Protein AF-A0A2P5AK04-F1 (afdb_monomer_lite)

Organism: Parasponia andersonii (NCBI:txid3476)

Secondary structure (DSSP, 8-state):
--SBP--TTS-TTS----BHHHIIIIIIIIHHHHHHHHHHHHHT-HHHHHHHHHHGGG--HHHHTT--HHHHHHHHHT-TTT--HHHHHHHHHHHHHHHHHHHHHHTT-

pLDDT: mean 84.9, std 13.57, range [50.59, 97.69]

Sequence (109 aa):
MNDTFLVRGRSRRKTHEFTNLHHFRVEVFYSIIDMQFLELNDRFNKVNTDLLLCMICLCLRDIFSAFDKKKLIHFAEYYPKDFSTIELIELDVQLETCIIDMYSIEKFN

Structure (mmCIF, N/CA/C/O backbone):
data_AF-A0A2P5AK04-F1
#
_entry.id   AF-A0A2P5AK04-F1
#
loop_
_atom_site.group_PDB
_atom_site.id
_atom_site.type_symbol
_atom_site.label_atom_id
_atom_site.label_alt_id
_atom_site.label_comp_id
_atom_site.label_asym_id
_atom_site.label_entity_id
_atom_site.label_seq_id
_atom_site.pdbx_PDB_ins_code
_atom_site.Cartn_x
_atom_site.Cartn_y
_atom_site.Cartn_z
_atom_site.occupancy
_atom_site.B_iso_or_equiv
_atom_site.auth_seq_id
_atom_site.auth_comp_id
_atom_site.auth_asym_id
_atom_site.auth_atom_id
_atom_site.pdbx_PDB_model_num
ATOM 1 N N . MET A 1 1 ? 27.468 5.430 -32.124 1.00 58.12 1 MET A N 1
ATOM 2 C CA . MET A 1 1 ? 26.051 5.573 -31.682 1.00 58.12 1 MET A CA 1
ATOM 3 C C . MET A 1 1 ? 25.118 6.015 -32.808 1.00 58.12 1 MET A C 1
ATOM 5 O O . MET A 1 1 ? 23.997 5.521 -32.852 1.00 58.12 1 MET A O 1
ATOM 9 N N . ASN A 1 2 ? 25.567 6.878 -33.728 1.00 63.88 2 ASN A N 1
ATOM 10 C CA . ASN A 1 2 ? 24.819 7.235 -34.946 1.00 63.88 2 ASN A CA 1
ATOM 11 C C . ASN A 1 2 ? 25.002 6.224 -36.091 1.00 63.88 2 ASN A C 1
ATOM 13 O O . ASN A 1 2 ? 24.514 6.454 -37.190 1.00 63.88 2 ASN A O 1
ATOM 17 N N . ASP A 1 3 ? 25.717 5.127 -35.844 1.00 68.75 3 ASP A N 1
ATOM 18 C CA . ASP A 1 3 ? 25.969 4.088 -36.837 1.00 68.75 3 ASP A CA 1
ATOM 19 C C . ASP A 1 3 ? 24.647 3.452 -37.263 1.00 68.75 3 ASP A C 1
ATOM 21 O O . ASP A 1 3 ? 23.749 3.250 -36.439 1.00 68.75 3 ASP A O 1
ATOM 25 N N . THR A 1 4 ? 24.524 3.150 -38.548 1.00 68.38 4 THR A N 1
ATOM 26 C CA . THR A 1 4 ? 23.314 2.576 -39.128 1.00 68.38 4 THR A CA 1
ATOM 27 C C . THR A 1 4 ? 23.032 1.203 -38.521 1.00 68.38 4 THR A C 1
ATOM 29 O O . THR A 1 4 ? 23.904 0.330 -38.496 1.00 68.38 4 THR A O 1
ATOM 32 N N . PHE A 1 5 ? 21.804 0.998 -38.047 1.00 66.19 5 PHE A N 1
ATOM 33 C CA . PHE A 1 5 ? 21.351 -0.279 -37.515 1.00 66.19 5 PHE A CA 1
ATOM 34 C C . PHE A 1 5 ? 21.181 -1.287 -38.648 1.00 66.19 5 PHE A C 1
ATOM 36 O O . PHE A 1 5 ? 20.385 -1.106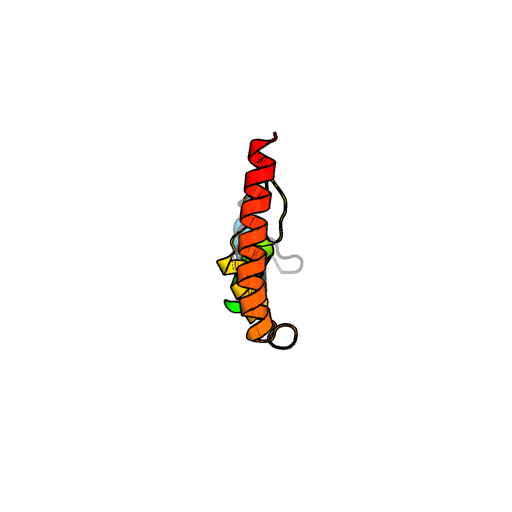 -39.572 1.00 66.19 5 PHE A O 1
ATOM 43 N N . LEU A 1 6 ? 21.952 -2.372 -38.581 1.00 66.19 6 LEU A N 1
ATOM 44 C CA . LEU A 1 6 ? 21.905 -3.453 -39.556 1.00 66.19 6 LEU A CA 1
ATOM 45 C C . LEU A 1 6 ? 21.113 -4.626 -38.983 1.00 66.19 6 LEU A C 1
ATOM 47 O O . LEU A 1 6 ? 21.620 -5.407 -38.179 1.00 66.19 6 LEU A O 1
ATOM 51 N N . VAL A 1 7 ? 19.880 -4.791 -39.458 1.00 64.56 7 VAL A N 1
ATOM 52 C CA . VAL A 1 7 ? 19.082 -5.991 -39.184 1.00 64.56 7 VAL A CA 1
ATOM 53 C C . VAL A 1 7 ? 19.785 -7.204 -39.806 1.00 64.56 7 VAL A C 1
ATOM 55 O O . VAL A 1 7 ? 19.939 -7.291 -41.030 1.00 64.56 7 VAL A O 1
ATOM 58 N N . ARG A 1 8 ? 20.214 -8.158 -38.972 1.00 65.00 8 ARG A N 1
ATOM 59 C CA . ARG A 1 8 ? 20.895 -9.387 -39.408 1.00 65.00 8 ARG A CA 1
ATOM 60 C C . ARG A 1 8 ? 19.962 -10.187 -40.336 1.00 65.00 8 ARG A C 1
ATOM 62 O O . ARG A 1 8 ? 18.919 -10.654 -39.897 1.00 65.00 8 ARG A O 1
ATOM 69 N N . GLY A 1 9 ? 20.324 -10.322 -41.618 1.00 62.50 9 GLY A N 1
ATOM 70 C CA . GLY A 1 9 ? 19.576 -11.114 -42.612 1.00 62.50 9 GLY A CA 1
ATOM 71 C C . GLY A 1 9 ? 18.796 -10.337 -43.689 1.00 62.50 9 GLY A C 1
ATOM 72 O O . GLY A 1 9 ? 18.195 -10.974 -44.551 1.00 62.50 9 GLY A O 1
ATOM 73 N N . ARG A 1 10 ? 18.810 -8.991 -43.711 1.00 57.31 10 ARG A N 1
ATOM 74 C CA . ARG A 1 10 ? 18.198 -8.192 -44.801 1.00 57.31 10 ARG A CA 1
ATOM 75 C C . ARG A 1 10 ? 19.226 -7.675 -45.818 1.00 57.31 10 ARG A C 1
ATOM 77 O O . ARG A 1 10 ? 20.336 -7.283 -45.468 1.00 57.31 10 ARG A O 1
ATOM 84 N N . SER A 1 11 ? 18.832 -7.651 -47.096 1.00 57.84 11 SER A N 1
ATOM 85 C CA . SER A 1 11 ? 19.623 -7.082 -48.200 1.00 57.84 11 SER A CA 1
ATOM 86 C C . SER A 1 11 ? 19.819 -5.572 -48.022 1.00 57.84 11 SER A C 1
ATOM 88 O O . SER A 1 11 ? 18.853 -4.835 -47.828 1.00 57.84 11 SER A O 1
ATOM 90 N N . ARG A 1 12 ? 21.070 -5.108 -48.161 1.00 57.62 12 ARG A N 1
ATOM 91 C CA . ARG A 1 12 ? 21.531 -3.716 -47.961 1.00 57.62 12 ARG A CA 1
ATOM 92 C C . ARG A 1 12 ? 20.885 -2.661 -48.874 1.00 57.62 12 ARG A C 1
ATOM 94 O O . ARG A 1 12 ? 21.196 -1.486 -48.753 1.00 57.62 12 ARG A O 1
ATOM 101 N N . ARG A 1 13 ? 20.041 -3.051 -49.833 1.00 55.59 13 ARG A N 1
ATOM 102 C CA . ARG A 1 13 ? 19.625 -2.161 -50.930 1.00 55.59 13 ARG A CA 1
ATOM 103 C C . ARG A 1 13 ? 18.407 -1.274 -50.638 1.00 55.59 13 ARG A C 1
ATOM 105 O O . ARG A 1 13 ? 18.120 -0.426 -51.474 1.00 55.59 13 ARG A O 1
ATOM 112 N N . LYS A 1 14 ? 17.690 -1.441 -49.515 1.00 53.88 14 LYS A N 1
ATOM 113 C CA . LYS A 1 14 ? 16.480 -0.644 -49.185 1.00 53.88 14 LYS A CA 1
ATOM 114 C C . LYS A 1 14 ? 16.191 -0.507 -47.679 1.00 53.88 14 LYS A C 1
ATOM 116 O O . LYS A 1 14 ? 15.041 -0.604 -47.257 1.00 53.88 14 LYS A O 1
ATOM 121 N N . THR A 1 15 ? 17.200 -0.328 -46.839 1.00 53.75 15 THR A N 1
ATOM 122 C CA . THR A 1 15 ? 16.966 -0.049 -45.414 1.00 53.75 15 THR A CA 1
ATOM 123 C C . THR A 1 15 ? 16.905 1.457 -45.206 1.00 53.75 15 THR A C 1
ATOM 125 O O . THR A 1 15 ? 17.902 2.134 -45.424 1.00 53.75 15 THR A O 1
ATOM 128 N N . HIS A 1 16 ? 15.738 1.976 -44.807 1.00 57.38 16 HIS A N 1
ATOM 129 C CA . HIS A 1 16 ? 15.652 3.274 -44.131 1.00 57.38 16 HIS A CA 1
ATOM 130 C C . HIS A 1 16 ? 16.739 3.267 -43.045 1.00 57.38 16 HIS A C 1
ATOM 132 O O . HIS A 1 16 ? 16.763 2.339 -42.234 1.00 57.38 16 HIS A O 1
ATOM 138 N N . GLU A 1 17 ? 17.695 4.192 -43.108 1.00 60.75 17 GLU A N 1
ATOM 139 C CA . GLU A 1 17 ? 18.870 4.201 -42.233 1.00 60.75 17 GLU A CA 1
ATOM 140 C C . GLU A 1 17 ? 18.462 4.612 -40.813 1.00 60.75 17 GLU A C 1
ATOM 142 O O . GLU A 1 17 ? 18.690 5.733 -40.367 1.00 60.75 17 GLU A O 1
ATOM 147 N N . PHE A 1 18 ? 17.809 3.707 -40.088 1.00 67.56 18 PHE A N 1
ATOM 148 C CA . PHE A 1 18 ? 17.585 3.871 -38.662 1.00 67.56 18 PHE A CA 1
ATOM 149 C C . PHE A 1 18 ? 18.923 3.701 -37.952 1.00 67.56 18 PHE A C 1
ATOM 151 O O . PHE A 1 18 ? 19.651 2.742 -38.197 1.00 67.56 18 PHE A O 1
ATOM 158 N N . THR A 1 19 ? 19.284 4.652 -37.098 1.00 84.12 19 THR A N 1
ATOM 159 C CA . THR A 1 19 ? 20.519 4.566 -36.316 1.00 84.12 19 THR A CA 1
ATOM 160 C C . THR A 1 19 ? 20.382 3.497 -35.233 1.00 84.12 19 THR A C 1
ATOM 162 O O . THR A 1 19 ? 19.283 3.229 -34.745 1.00 84.12 19 THR A O 1
ATOM 165 N N . ASN A 1 20 ? 21.504 2.919 -34.799 1.00 81.56 20 ASN A N 1
ATOM 166 C CA . ASN A 1 20 ? 21.560 2.045 -33.623 1.00 81.56 20 ASN A CA 1
ATOM 167 C C . ASN A 1 20 ? 20.875 2.701 -32.418 1.00 81.56 20 ASN A C 1
ATOM 169 O O . ASN A 1 20 ? 20.131 2.049 -31.689 1.00 81.56 20 ASN A O 1
ATOM 173 N N . LEU A 1 21 ? 21.083 4.010 -32.245 1.00 85.62 21 LEU A N 1
ATOM 174 C CA . LEU A 1 21 ? 20.414 4.791 -31.212 1.00 85.62 21 LEU A CA 1
ATOM 175 C C . LEU A 1 21 ? 18.884 4.720 -31.325 1.00 85.62 21 LEU A C 1
ATOM 177 O O . LEU A 1 21 ? 18.225 4.525 -30.308 1.00 85.62 21 LEU A O 1
ATOM 181 N N . HIS A 1 22 ? 18.318 4.861 -32.527 1.00 86.06 22 HIS A N 1
ATOM 182 C CA . HIS A 1 22 ? 16.871 4.777 -32.727 1.00 86.06 22 HIS A CA 1
ATOM 183 C C . HIS A 1 22 ? 16.333 3.377 -32.422 1.00 86.06 22 HIS A C 1
ATOM 185 O O . HIS A 1 22 ? 15.370 3.267 -31.670 1.00 86.06 22 HIS A O 1
ATOM 191 N N . HIS A 1 23 ? 16.977 2.325 -32.936 1.00 85.38 23 HIS A N 1
ATOM 192 C CA . HIS A 1 23 ? 16.555 0.944 -32.686 1.00 85.38 23 HIS A CA 1
ATOM 193 C C . HIS A 1 23 ? 16.505 0.636 -31.185 1.00 85.38 23 HIS A C 1
ATOM 195 O O . HIS A 1 23 ? 15.461 0.264 -30.653 1.00 85.38 23 HIS A O 1
ATOM 201 N N . PHE A 1 24 ? 17.612 0.860 -30.471 1.00 88.88 24 PHE A N 1
ATOM 202 C CA . PHE A 1 24 ? 17.645 0.555 -29.044 1.00 88.88 24 PHE A CA 1
ATOM 203 C C . PHE A 1 24 ? 16.693 1.442 -28.248 1.00 88.88 24 PHE A C 1
ATOM 205 O O . PHE A 1 24 ? 15.991 0.943 -27.380 1.00 88.88 24 PHE A O 1
ATOM 212 N N . ARG A 1 25 ? 16.627 2.746 -28.531 1.00 90.94 25 ARG A N 1
ATOM 213 C CA . ARG A 1 25 ? 15.770 3.661 -27.767 1.00 90.94 25 ARG A CA 1
ATOM 214 C C . ARG A 1 25 ? 14.281 3.428 -28.019 1.00 90.94 25 ARG A C 1
ATOM 216 O O . ARG A 1 25 ? 13.522 3.344 -27.061 1.00 90.94 25 ARG A O 1
ATOM 223 N N . VAL A 1 26 ? 13.870 3.376 -29.282 1.00 88.12 26 VAL A N 1
ATOM 224 C CA . VAL A 1 26 ? 12.455 3.393 -29.671 1.00 88.12 26 VAL A CA 1
ATOM 225 C C . VAL A 1 26 ? 11.894 1.985 -29.793 1.00 88.12 26 VAL A C 1
ATOM 227 O O . VAL A 1 26 ? 10.847 1.706 -29.225 1.00 88.12 26 VAL A O 1
ATOM 230 N N . GLU A 1 27 ? 12.581 1.088 -30.496 1.00 87.44 27 GLU A N 1
ATOM 231 C CA . GLU A 1 27 ? 12.039 -0.252 -30.745 1.00 87.44 27 GLU A CA 1
ATOM 232 C C . GLU A 1 27 ? 12.231 -1.178 -29.541 1.00 87.44 27 GLU A C 1
ATOM 234 O O . GLU A 1 27 ? 11.353 -1.982 -29.245 1.00 87.44 27 GLU A O 1
ATOM 239 N N . VAL A 1 28 ? 13.356 -1.057 -28.825 1.00 92.25 28 VAL A N 1
ATOM 240 C CA . VAL A 1 28 ? 13.670 -1.941 -27.691 1.00 92.25 28 VAL A CA 1
ATOM 241 C C . VAL A 1 28 ? 13.262 -1.320 -26.355 1.00 92.25 28 VAL A C 1
ATOM 243 O O . VAL A 1 28 ? 12.387 -1.850 -25.676 1.00 92.25 28 VAL A O 1
ATOM 246 N N . PHE A 1 29 ? 13.867 -0.199 -25.951 1.00 95.69 29 PHE A N 1
ATOM 247 C CA . PHE A 1 29 ? 13.675 0.345 -24.605 1.00 95.69 29 PHE A CA 1
ATOM 248 C C . PHE A 1 29 ? 12.254 0.847 -24.360 1.00 95.69 29 PHE A C 1
ATOM 250 O O . PHE A 1 29 ? 11.693 0.506 -23.323 1.00 95.69 29 PHE A O 1
ATOM 257 N N . TYR A 1 30 ? 11.646 1.602 -25.282 1.00 96.31 30 TYR A N 1
ATOM 258 C CA . TYR A 1 30 ? 10.249 2.017 -25.103 1.00 96.31 30 TYR A CA 1
ATOM 259 C C . TYR A 1 30 ? 9.293 0.827 -25.081 1.00 96.31 30 TYR A C 1
ATOM 261 O O . TYR A 1 30 ? 8.456 0.770 -24.191 1.00 96.31 30 TYR A O 1
ATOM 269 N N . SER A 1 31 ? 9.489 -0.182 -25.937 1.00 95.75 31 SER A N 1
ATOM 270 C CA . SER A 1 31 ? 8.680 -1.406 -25.872 1.00 95.75 31 SER A CA 1
ATOM 271 C C . SER A 1 31 ? 8.796 -2.109 -24.514 1.00 95.75 31 SER A C 1
ATOM 273 O O . SER A 1 31 ? 7.786 -2.522 -23.949 1.00 95.75 31 SER A O 1
ATOM 275 N N . ILE A 1 32 ? 10.005 -2.209 -23.953 1.00 97.19 32 ILE A N 1
ATOM 276 C CA . ILE A 1 32 ? 10.212 -2.783 -22.616 1.00 97.19 32 ILE A CA 1
ATOM 277 C C . ILE A 1 32 ? 9.527 -1.937 -21.540 1.00 97.19 32 ILE A C 1
ATOM 279 O O . ILE A 1 32 ? 8.872 -2.499 -20.666 1.00 97.19 32 ILE A O 1
ATOM 283 N N . ILE A 1 33 ? 9.653 -0.610 -21.597 1.00 97.38 33 ILE A N 1
ATOM 284 C CA . ILE A 1 33 ? 9.015 0.301 -20.637 1.00 97.38 33 ILE A CA 1
ATOM 285 C C . ILE A 1 33 ? 7.492 0.170 -20.700 1.00 97.38 33 ILE A C 1
ATOM 287 O O . ILE A 1 33 ? 6.863 0.045 -19.655 1.00 97.38 33 ILE A O 1
ATOM 291 N N . ASP A 1 34 ? 6.909 0.135 -21.897 1.00 97.25 34 ASP A N 1
ATOM 292 C CA . ASP A 1 34 ? 5.466 -0.019 -22.083 1.00 97.25 34 ASP A CA 1
ATOM 293 C C . ASP A 1 34 ? 4.977 -1.368 -21.540 1.00 97.25 34 ASP A C 1
ATOM 295 O O . ASP A 1 34 ? 3.961 -1.420 -20.846 1.00 97.25 34 ASP A O 1
ATOM 299 N N . MET A 1 35 ? 5.726 -2.454 -21.781 1.00 97.00 35 MET A N 1
ATOM 300 C CA . MET A 1 35 ? 5.427 -3.770 -21.204 1.00 97.00 35 MET A CA 1
ATOM 301 C C . MET A 1 35 ? 5.478 -3.744 -19.673 1.00 97.00 35 MET A C 1
ATOM 303 O O . MET A 1 35 ?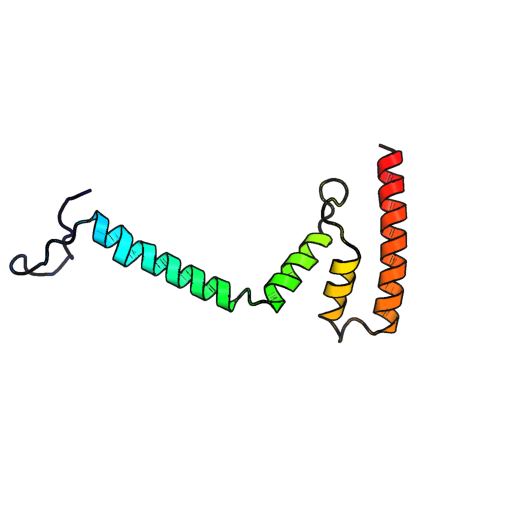 4.557 -4.237 -19.028 1.00 97.00 35 MET A O 1
ATOM 307 N N . GLN A 1 36 ? 6.516 -3.141 -19.086 1.00 97.19 36 GLN A N 1
ATOM 308 C CA . GLN A 1 36 ? 6.633 -3.003 -17.632 1.00 97.19 36 GLN A CA 1
ATOM 309 C C . GLN A 1 36 ? 5.499 -2.154 -17.053 1.00 97.19 36 GLN A C 1
ATOM 311 O O . GLN A 1 36 ? 4.923 -2.504 -16.027 1.00 97.19 36 GLN A O 1
ATOM 316 N N . PHE A 1 37 ? 5.140 -1.057 -17.719 1.00 95.12 37 PHE A N 1
ATOM 317 C CA . PHE A 1 37 ? 4.053 -0.186 -17.291 1.00 95.12 37 PHE A CA 1
ATOM 318 C C . PHE A 1 37 ? 2.704 -0.907 -17.331 1.00 95.12 37 PHE A C 1
ATOM 320 O O . PHE A 1 37 ? 1.932 -0.816 -16.379 1.00 95.12 37 PHE A O 1
ATOM 327 N N . LEU A 1 38 ? 2.436 -1.668 -18.395 1.00 96.31 38 LEU A N 1
ATOM 328 C CA . LEU A 1 38 ? 1.229 -2.482 -18.505 1.00 96.31 38 LEU A CA 1
ATOM 329 C C . LEU A 1 38 ? 1.141 -3.505 -17.367 1.00 96.31 38 LEU A C 1
ATOM 331 O O . LEU A 1 38 ? 0.113 -3.604 -16.704 1.00 96.31 38 LEU A O 1
ATOM 335 N N . GLU A 1 39 ? 2.230 -4.225 -17.111 1.00 95.75 39 GLU A N 1
ATOM 336 C CA . GLU A 1 39 ? 2.293 -5.259 -16.078 1.00 95.75 39 GLU A CA 1
ATOM 337 C C . GLU A 1 39 ? 2.152 -4.677 -14.660 1.00 95.75 39 GLU A C 1
ATOM 339 O O . GLU A 1 39 ? 1.503 -5.262 -13.791 1.00 95.75 39 GLU A O 1
ATOM 344 N N . LEU A 1 40 ? 2.744 -3.503 -14.414 1.00 94.00 40 LEU A N 1
ATOM 345 C CA . LEU A 1 40 ? 2.579 -2.774 -13.158 1.00 94.00 40 LEU A CA 1
ATOM 346 C C . LEU A 1 40 ? 1.138 -2.309 -12.968 1.00 94.00 40 LEU A C 1
ATOM 348 O O . LEU A 1 40 ? 0.600 -2.496 -11.883 1.00 94.00 40 LEU A O 1
ATOM 352 N N 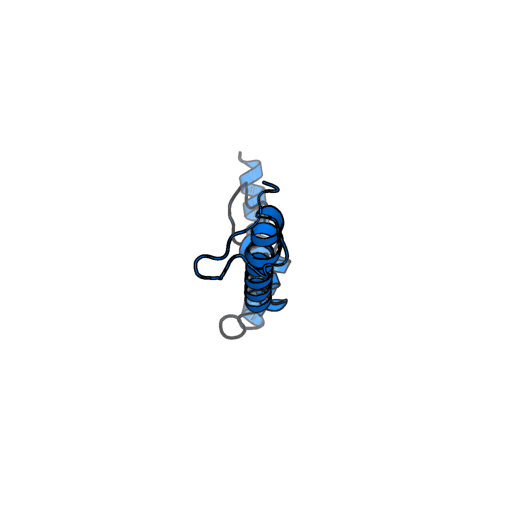. ASN A 1 41 ? 0.502 -1.752 -13.997 1.00 92.44 41 ASN A N 1
ATOM 353 C CA . ASN A 1 41 ? -0.882 -1.288 -13.898 1.00 92.44 41 ASN A CA 1
ATOM 354 C C . ASN A 1 41 ? -1.881 -2.436 -13.712 1.00 92.44 41 ASN A C 1
ATOM 356 O O . ASN A 1 41 ? -2.889 -2.254 -13.033 1.00 92.44 41 ASN A O 1
ATOM 360 N N . ASP A 1 42 ? -1.602 -3.606 -14.289 1.00 93.50 42 ASP A N 1
ATOM 361 C CA . ASP A 1 42 ? -2.416 -4.809 -14.098 1.00 93.50 42 ASP A CA 1
ATOM 362 C C . ASP A 1 42 ? -2.314 -5.332 -12.654 1.00 93.50 42 ASP A C 1
ATOM 364 O O . ASP A 1 42 ? -3.324 -5.561 -11.985 1.00 93.50 42 ASP A O 1
ATOM 368 N N . ARG A 1 43 ? -1.088 -5.429 -12.119 1.00 92.38 43 ARG A N 1
ATOM 369 C CA . ARG A 1 43 ? -0.847 -5.911 -10.749 1.00 92.38 43 ARG A CA 1
ATOM 370 C C . ARG A 1 43 ? -1.230 -4.916 -9.660 1.00 92.38 43 ARG A C 1
ATOM 372 O O . ARG A 1 43 ? -1.773 -5.319 -8.633 1.00 92.38 43 ARG A O 1
ATOM 379 N N . PHE A 1 44 ? -0.929 -3.636 -9.852 1.00 92.38 44 PHE A N 1
ATOM 380 C CA . PHE A 1 44 ? -1.112 -2.563 -8.873 1.00 92.38 44 PHE A CA 1
ATOM 381 C C . PHE A 1 44 ? -2.264 -1.656 -9.286 1.00 92.38 44 PHE A C 1
ATOM 383 O O . PHE A 1 44 ? -2.128 -0.442 -9.432 1.00 92.38 44 PHE A O 1
ATOM 390 N N . ASN A 1 45 ? -3.447 -2.248 -9.434 1.00 91.75 45 ASN A N 1
ATOM 391 C CA . ASN A 1 45 ? -4.667 -1.459 -9.512 1.00 91.75 45 ASN A CA 1
ATOM 392 C C . ASN A 1 45 ? -4.869 -0.641 -8.215 1.00 91.75 45 ASN A C 1
ATOM 394 O O . ASN A 1 45 ? -4.132 -0.782 -7.233 1.00 91.75 45 ASN A O 1
ATOM 398 N N . LYS A 1 46 ? -5.888 0.224 -8.195 1.00 91.19 46 LYS A N 1
ATOM 399 C CA . LYS A 1 46 ? -6.151 1.117 -7.056 1.00 91.19 46 LYS A CA 1
ATOM 400 C C . LYS A 1 46 ? -6.239 0.373 -5.716 1.00 91.19 46 LYS A C 1
ATOM 402 O O . LYS A 1 46 ? -5.662 0.840 -4.744 1.00 91.19 46 LYS A O 1
ATOM 407 N N . VAL A 1 47 ? -6.921 -0.773 -5.686 1.00 91.81 47 VAL A N 1
ATOM 408 C CA . VAL A 1 47 ? -7.115 -1.576 -4.470 1.00 91.81 47 VAL A CA 1
ATOM 409 C C . VAL A 1 47 ? -5.807 -2.224 -4.029 1.00 91.81 47 VAL A C 1
ATOM 411 O O . VAL A 1 47 ? -5.412 -2.087 -2.880 1.00 91.81 47 VAL A O 1
ATOM 414 N N . ASN A 1 48 ? -5.090 -2.875 -4.943 1.00 91.44 48 ASN A N 1
ATOM 415 C CA . ASN A 1 48 ? -3.838 -3.559 -4.614 1.00 91.44 48 ASN A CA 1
ATOM 416 C C . ASN A 1 48 ? -2.741 -2.576 -4.183 1.00 91.44 48 ASN A C 1
ATOM 418 O O . ASN A 1 48 ? -1.942 -2.884 -3.301 1.00 91.44 48 ASN A O 1
ATOM 422 N N . THR A 1 49 ? -2.710 -1.387 -4.791 1.00 92.38 49 THR A N 1
ATOM 423 C CA . THR A 1 49 ? -1.800 -0.306 -4.389 1.00 92.38 49 THR A CA 1
ATOM 424 C C . THR A 1 49 ? -2.121 0.178 -2.983 1.00 92.38 49 THR A C 1
ATOM 426 O O . THR A 1 49 ? -1.220 0.325 -2.164 1.00 92.38 49 THR A O 1
ATOM 429 N N . ASP A 1 50 ? -3.398 0.410 -2.694 1.00 92.25 50 ASP A N 1
ATOM 430 C CA . ASP A 1 50 ? -3.840 0.871 -1.384 1.00 92.25 50 ASP A CA 1
ATOM 431 C C . ASP A 1 50 ? -3.585 -0.178 -0.287 1.00 92.25 50 ASP A C 1
ATOM 433 O O . ASP A 1 50 ? -3.010 0.140 0.755 1.00 92.25 50 ASP A O 1
ATOM 437 N N . LEU A 1 51 ? -3.858 -1.455 -0.573 1.00 92.94 51 LEU A N 1
ATOM 438 C CA . LEU A 1 51 ? -3.512 -2.579 0.296 1.00 92.94 51 LEU A CA 1
ATOM 439 C C . LEU A 1 51 ? -2.001 -2.634 0.578 1.00 92.94 51 LEU A C 1
ATOM 441 O O . LEU A 1 51 ? -1.596 -2.766 1.733 1.00 92.94 51 LEU A O 1
ATOM 445 N N . LEU A 1 52 ? -1.159 -2.492 -0.455 1.00 90.38 52 LEU A N 1
ATOM 446 C CA . LEU A 1 52 ? 0.298 -2.466 -0.299 1.00 90.38 52 LEU A CA 1
ATOM 447 C C . LEU A 1 52 ? 0.743 -1.292 0.581 1.00 90.38 52 LEU A C 1
ATOM 449 O O . LEU A 1 52 ? 1.584 -1.474 1.457 1.00 90.38 52 LEU A O 1
ATOM 453 N N . LEU A 1 53 ? 0.180 -0.100 0.370 1.00 89.88 53 LEU A N 1
ATOM 454 C CA . LEU A 1 53 ? 0.483 1.076 1.186 1.00 89.88 53 LEU A CA 1
ATOM 455 C C . LEU A 1 53 ? 0.087 0.870 2.651 1.00 89.88 53 LEU A C 1
ATOM 457 O O . LEU A 1 53 ? 0.813 1.325 3.534 1.00 89.88 53 LEU A O 1
ATOM 461 N N . CYS A 1 54 ? -1.008 0.159 2.918 1.00 92.44 54 CYS A N 1
ATOM 462 C CA . CYS A 1 54 ? -1.383 -0.197 4.280 1.00 92.44 54 CYS A CA 1
ATOM 463 C C . CYS A 1 54 ? -0.440 -1.246 4.896 1.00 92.44 54 CYS A C 1
ATOM 465 O O . CYS A 1 54 ? -0.098 -1.133 6.071 1.00 92.44 54 CYS A O 1
ATOM 467 N N . MET A 1 55 ? 0.066 -2.216 4.120 1.00 88.81 55 MET A N 1
ATOM 468 C CA . MET A 1 55 ? 1.043 -3.205 4.614 1.00 88.81 55 MET A CA 1
ATOM 469 C C . MET A 1 55 ? 2.348 -2.569 5.105 1.00 88.81 55 MET A C 1
ATOM 471 O O . MET A 1 55 ? 2.998 -3.120 5.993 1.00 88.81 55 MET A O 1
ATOM 475 N N . ILE A 1 56 ? 2.740 -1.407 4.569 1.00 89.12 56 ILE A N 1
ATOM 476 C CA . ILE A 1 56 ? 3.945 -0.691 5.023 1.00 89.12 56 ILE A CA 1
ATOM 477 C C . ILE A 1 56 ? 3.848 -0.356 6.523 1.00 89.12 56 ILE A C 1
ATOM 479 O O . ILE A 1 56 ? 4.867 -0.370 7.214 1.00 89.12 56 ILE A O 1
ATOM 483 N N . CYS A 1 57 ? 2.638 -0.157 7.056 1.00 89.44 57 CYS A N 1
ATOM 484 C CA . CYS A 1 57 ? 2.400 0.120 8.474 1.00 89.44 57 CYS A CA 1
ATOM 485 C C . CYS A 1 57 ? 2.746 -1.049 9.408 1.00 89.44 57 CYS A C 1
ATOM 487 O O . CYS A 1 57 ? 2.907 -0.835 10.605 1.00 89.44 57 CYS A O 1
ATOM 489 N N . LEU A 1 58 ? 2.909 -2.265 8.877 1.00 86.25 58 LEU A N 1
ATOM 490 C CA . LEU A 1 58 ? 3.369 -3.435 9.635 1.00 86.25 58 LEU A CA 1
ATOM 491 C C . LEU A 1 58 ? 4.896 -3.443 9.835 1.00 86.25 58 LEU A C 1
ATOM 493 O O . LEU A 1 58 ? 5.443 -4.334 10.486 1.00 86.25 58 LEU A O 1
ATOM 497 N N . CYS A 1 59 ? 5.618 -2.479 9.257 1.00 85.56 59 CYS A N 1
ATOM 498 C CA . CYS A 1 59 ? 7.065 -2.395 9.378 1.00 85.56 59 CYS A CA 1
ATOM 499 C C . CYS A 1 59 ? 7.483 -1.772 10.719 1.00 85.56 59 CYS A C 1
ATOM 501 O O . CYS A 1 59 ? 7.247 -0.595 10.971 1.00 85.56 59 CYS A O 1
ATOM 503 N N . LEU A 1 60 ? 8.203 -2.544 11.538 1.00 77.25 60 LEU A N 1
ATOM 504 C CA . LEU A 1 60 ? 8.679 -2.128 12.868 1.00 77.25 60 LEU A CA 1
ATOM 505 C C . LEU A 1 60 ? 10.000 -1.327 12.836 1.00 77.25 60 LEU A C 1
ATOM 507 O O . LEU A 1 60 ? 10.638 -1.134 13.869 1.00 77.25 60 LEU A O 1
ATOM 511 N N . ARG A 1 61 ? 10.471 -0.911 11.652 1.00 82.94 61 ARG A N 1
ATOM 512 C CA . ARG A 1 61 ? 11.744 -0.180 11.510 1.00 82.94 61 ARG A CA 1
ATOM 513 C C . ARG A 1 61 ? 11.631 1.248 12.037 1.00 82.94 61 ARG A C 1
ATOM 515 O O . ARG A 1 61 ? 10.561 1.846 11.980 1.00 82.94 61 ARG A O 1
ATOM 522 N N . ASP A 1 62 ? 12.759 1.776 12.510 1.00 78.12 62 ASP A N 1
ATOM 523 C CA . ASP A 1 62 ? 12.914 3.162 12.969 1.00 78.12 62 ASP A CA 1
ATOM 524 C C . ASP A 1 62 ? 11.819 3.589 13.953 1.00 78.12 62 ASP A C 1
ATOM 526 O O . ASP A 1 62 ? 11.127 4.577 13.728 1.00 78.12 62 ASP A O 1
ATOM 530 N N . ILE A 1 63 ? 11.630 2.795 15.016 1.00 73.69 63 ILE A N 1
ATOM 531 C CA . ILE A 1 63 ? 10.597 3.031 16.040 1.00 73.69 63 ILE A CA 1
ATOM 532 C C . ILE A 1 63 ? 9.219 3.134 15.371 1.00 73.69 63 ILE A C 1
ATOM 534 O O . ILE A 1 63 ? 8.437 4.043 15.628 1.00 73.69 63 ILE A O 1
ATOM 538 N N . PHE A 1 64 ? 8.925 2.178 14.484 1.00 77.38 64 PHE A N 1
ATOM 539 C CA . PHE A 1 64 ? 7.636 2.089 13.804 1.00 77.38 64 PHE A CA 1
ATOM 540 C C . PHE A 1 64 ? 7.272 3.369 13.030 1.00 77.38 64 PHE A C 1
ATOM 542 O O . PHE A 1 64 ? 6.112 3.771 12.990 1.00 77.38 64 PHE A O 1
ATOM 549 N N . SER A 1 65 ? 8.248 4.019 12.391 1.00 82.69 65 SER A N 1
ATOM 550 C CA . SER A 1 65 ? 8.051 5.297 11.684 1.00 82.69 65 SER A CA 1
ATOM 551 C C . SER A 1 65 ? 6.930 5.284 10.633 1.00 82.69 65 SER A C 1
ATOM 553 O O . SER A 1 65 ? 6.373 6.328 10.297 1.00 82.69 65 SER A O 1
ATOM 555 N N . ALA A 1 66 ? 6.588 4.104 10.112 1.00 87.44 66 ALA A N 1
ATOM 556 C CA . ALA A 1 66 ? 5.519 3.907 9.141 1.00 87.44 66 ALA A CA 1
ATOM 557 C C . ALA A 1 66 ? 4.150 3.560 9.753 1.00 87.44 66 ALA A C 1
ATOM 559 O O . ALA A 1 66 ? 3.183 3.383 9.007 1.00 87.44 66 ALA A O 1
ATOM 560 N N . PHE A 1 67 ? 4.059 3.415 11.075 1.00 88.81 67 PHE A N 1
ATOM 561 C CA . PHE A 1 67 ? 2.833 3.022 11.756 1.00 88.81 67 PHE A CA 1
ATOM 562 C C . PHE A 1 67 ? 1.741 4.076 11.574 1.00 88.81 67 PHE A C 1
ATOM 564 O O . PHE A 1 67 ? 1.935 5.266 11.815 1.00 88.81 67 PHE A O 1
ATOM 571 N N . ASP A 1 68 ? 0.563 3.617 11.165 1.00 90.94 68 ASP A N 1
ATOM 572 C CA . ASP A 1 68 ? -0.620 4.447 10.990 1.00 90.94 68 ASP A CA 1
ATOM 573 C C . ASP A 1 68 ? -1.849 3.604 11.333 1.00 90.94 68 ASP A C 1
ATOM 575 O O . ASP A 1 68 ? -2.214 2.672 10.609 1.00 90.94 68 ASP A O 1
ATOM 579 N N . LYS A 1 69 ? -2.492 3.942 12.457 1.00 92.12 69 LYS A N 1
ATOM 580 C CA . LYS A 1 69 ? -3.676 3.237 12.960 1.00 92.12 69 LYS A CA 1
ATOM 581 C C . LYS A 1 69 ? -4.773 3.138 11.902 1.00 92.12 69 LYS A C 1
ATOM 583 O O . LYS A 1 69 ? -5.352 2.073 11.712 1.00 92.12 69 LYS A O 1
ATOM 588 N N . LYS A 1 70 ? -5.057 4.237 11.194 1.00 93.56 70 LYS A N 1
ATOM 589 C CA . LYS A 1 70 ? -6.173 4.286 10.239 1.00 93.56 70 LYS A CA 1
ATOM 590 C C . LYS A 1 70 ? -5.917 3.361 9.058 1.00 93.56 70 LYS A C 1
ATOM 592 O O . LYS A 1 70 ? -6.831 2.670 8.622 1.00 93.56 70 LYS A O 1
ATOM 597 N N . LYS A 1 71 ? -4.675 3.318 8.570 1.00 93.81 71 LYS A N 1
ATOM 598 C CA . LYS A 1 71 ? -4.285 2.412 7.483 1.00 93.81 71 LYS A CA 1
ATOM 599 C C . LYS A 1 71 ? -4.319 0.947 7.901 1.00 93.81 71 LYS A C 1
ATOM 601 O O . LYS A 1 71 ? -4.696 0.115 7.091 1.00 93.81 71 LYS A O 1
ATOM 606 N N . LEU A 1 72 ? -3.977 0.617 9.147 1.00 93.94 72 LEU A N 1
ATOM 607 C CA . LEU A 1 72 ? -4.066 -0.761 9.648 1.00 93.94 72 LEU A CA 1
ATOM 608 C C . LEU A 1 72 ? -5.512 -1.241 9.822 1.00 93.94 72 LEU A C 1
ATOM 610 O O . LEU A 1 72 ? -5.813 -2.390 9.514 1.00 93.94 72 LEU A O 1
ATOM 614 N N . ILE A 1 73 ? -6.422 -0.364 10.249 1.00 95.50 73 ILE A N 1
ATOM 615 C CA . ILE A 1 73 ? -7.857 -0.688 10.269 1.00 95.50 73 ILE A CA 1
ATOM 616 C C . ILE A 1 73 ? -8.364 -0.871 8.841 1.00 95.50 73 ILE A C 1
ATOM 618 O O . ILE A 1 73 ? -8.993 -1.880 8.541 1.00 95.50 73 ILE A O 1
ATOM 622 N N . HIS A 1 74 ? -8.017 0.052 7.940 1.00 95.38 74 HIS A N 1
ATOM 623 C CA . HIS A 1 74 ? -8.392 -0.060 6.534 1.00 95.38 74 HIS A CA 1
ATOM 624 C C . HIS A 1 74 ? -7.833 -1.332 5.878 1.00 95.38 74 HIS A C 1
ATOM 626 O O . HIS A 1 74 ? -8.511 -1.987 5.093 1.00 95.38 74 HIS A O 1
ATOM 632 N N . PHE A 1 75 ? -6.619 -1.743 6.254 1.00 94.94 75 PHE A N 1
ATOM 633 C CA . PHE A 1 75 ? -6.041 -3.021 5.851 1.00 94.94 75 PHE A CA 1
ATOM 634 C C . PHE A 1 75 ? -6.929 -4.198 6.257 1.00 94.94 75 PHE A C 1
ATOM 636 O O . PHE A 1 75 ? -7.215 -5.052 5.425 1.00 94.94 75 PHE A O 1
ATOM 643 N N . ALA A 1 76 ? -7.392 -4.233 7.509 1.00 95.50 76 ALA A N 1
ATOM 644 C CA . ALA A 1 76 ? -8.254 -5.298 8.013 1.00 95.50 76 ALA A CA 1
ATOM 645 C C . ALA A 1 76 ? -9.638 -5.318 7.332 1.00 95.50 76 ALA A C 1
ATOM 647 O O . ALA A 1 76 ? -10.192 -6.393 7.107 1.00 95.50 76 ALA A O 1
ATOM 648 N N . GLU A 1 77 ? -10.165 -4.162 6.911 1.00 95.44 77 GLU A N 1
ATOM 649 C CA . GLU A 1 77 ? -11.421 -4.071 6.144 1.00 95.44 77 GLU A CA 1
ATOM 650 C C . GLU A 1 77 ? -11.362 -4.814 4.795 1.00 95.44 77 GLU A C 1
ATOM 652 O O . GLU A 1 77 ? -12.391 -5.294 4.313 1.00 95.44 77 GLU A O 1
ATOM 657 N N . TYR A 1 78 ? -10.173 -4.978 4.198 1.00 94.25 78 TYR A N 1
ATOM 658 C CA . TYR A 1 78 ? -9.994 -5.791 2.987 1.00 94.25 78 TYR A CA 1
ATOM 659 C C . TYR A 1 78 ? -10.141 -7.304 3.228 1.00 94.25 78 TYR A C 1
ATOM 661 O O . TYR A 1 78 ? -10.259 -8.062 2.261 1.00 94.25 78 TYR A O 1
ATOM 669 N N . TYR A 1 79 ? -10.192 -7.750 4.488 1.00 94.69 79 TYR A N 1
ATOM 670 C CA . TYR A 1 79 ? -10.296 -9.155 4.890 1.00 94.69 79 TYR A CA 1
ATOM 671 C C . TYR A 1 79 ? -11.596 -9.442 5.665 1.00 94.69 79 TYR A C 1
ATOM 673 O O . TYR A 1 79 ? -11.563 -9.913 6.801 1.00 94.69 79 TYR A O 1
ATOM 681 N N . PRO A 1 80 ? -12.782 -9.252 5.053 1.00 94.81 80 PRO A N 1
ATOM 682 C CA . PRO A 1 80 ? -14.073 -9.395 5.738 1.00 94.81 80 PRO A CA 1
ATOM 683 C C . PRO A 1 80 ? -14.405 -10.833 6.172 1.00 94.81 80 PRO A C 1
ATOM 685 O O . PRO A 1 80 ? -15.417 -11.065 6.828 1.00 94.81 80 PRO A O 1
ATOM 688 N N . LYS A 1 81 ? -13.603 -11.821 5.753 1.00 97.12 81 LYS A N 1
ATOM 689 C CA . LYS A 1 81 ? -13.708 -13.214 6.218 1.00 97.12 81 LYS A CA 1
ATOM 690 C C . LYS A 1 81 ? -12.915 -13.468 7.496 1.00 97.12 81 LYS A C 1
ATOM 692 O O . LYS A 1 81 ? -13.254 -14.399 8.218 1.00 97.12 81 LYS A O 1
ATOM 697 N N . ASP A 1 82 ? -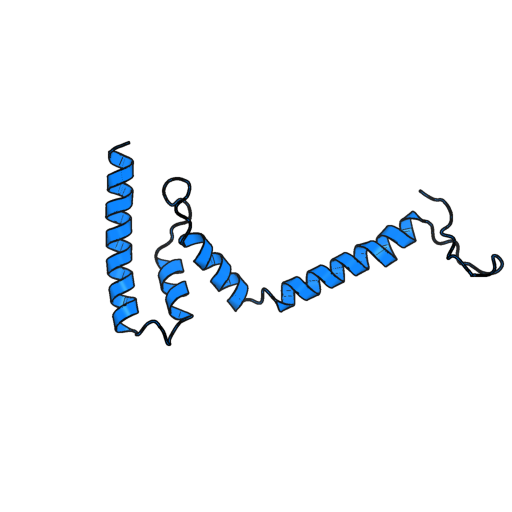11.879 -12.669 7.722 1.00 96.81 82 ASP A N 1
ATOM 698 C CA . ASP A 1 82 ? -10.948 -12.813 8.838 1.00 96.81 82 ASP A CA 1
ATOM 699 C C . ASP A 1 82 ? -11.269 -11.816 9.960 1.00 96.81 82 ASP A C 1
ATOM 701 O O . ASP A 1 82 ? -10.936 -12.078 11.109 1.00 96.81 82 ASP A O 1
ATOM 705 N N . PHE A 1 83 ? -11.948 -10.706 9.637 1.00 96.62 83 PHE A N 1
ATOM 706 C CA . PHE A 1 83 ? -12.385 -9.699 10.600 1.00 96.62 83 PHE A CA 1
ATOM 707 C C . PHE A 1 83 ? -13.886 -9.426 10.494 1.00 96.62 83 PHE A C 1
ATOM 709 O O . PHE A 1 83 ? -14.397 -8.954 9.475 1.00 96.62 83 PHE A O 1
ATOM 716 N N . SER A 1 84 ? -14.594 -9.666 11.591 1.00 96.94 84 SER A N 1
ATOM 717 C CA . SER A 1 84 ? -15.943 -9.159 11.821 1.00 96.94 84 SER A CA 1
ATOM 718 C C . SER A 1 84 ? -15.928 -7.674 12.201 1.00 96.94 84 SER A C 1
ATOM 720 O O . SER A 1 84 ? -14.917 -7.118 12.626 1.00 96.94 84 SER A O 1
ATOM 722 N N . THR A 1 85 ? -17.084 -7.010 12.124 1.00 96.25 85 THR A N 1
ATOM 723 C CA . THR A 1 85 ? -17.219 -5.607 12.556 1.00 96.25 85 THR A CA 1
ATOM 724 C C . THR A 1 85 ? -16.851 -5.405 14.029 1.00 96.25 85 THR A C 1
ATOM 726 O O . THR A 1 85 ? -16.323 -4.357 14.384 1.00 96.25 85 THR A O 1
ATOM 729 N N . ILE A 1 86 ? -17.112 -6.399 14.884 1.00 96.94 86 ILE A N 1
ATOM 730 C CA . ILE A 1 86 ? -16.754 -6.341 16.308 1.00 96.94 86 ILE A CA 1
ATOM 731 C C . ILE A 1 86 ? -15.232 -6.417 16.465 1.00 96.94 86 ILE A C 1
ATOM 733 O O . ILE A 1 86 ? -14.662 -5.602 17.182 1.00 96.94 86 ILE A O 1
ATOM 737 N N . GLU A 1 87 ? -14.574 -7.326 15.743 1.00 97.69 87 GLU A N 1
ATOM 738 C CA . GLU A 1 87 ? -13.111 -7.457 15.761 1.00 97.69 87 GLU A CA 1
ATOM 739 C C . GLU A 1 87 ? -12.410 -6.222 15.184 1.00 97.69 87 GLU A C 1
ATOM 741 O O . GLU A 1 87 ? -11.349 -5.854 15.672 1.00 97.69 87 GLU A O 1
ATOM 746 N N . LEU A 1 88 ? -13.002 -5.522 14.207 1.00 97.31 88 LEU A N 1
ATOM 747 C CA . LEU A 1 88 ? -12.465 -4.244 13.716 1.00 97.31 88 LEU A CA 1
ATOM 748 C C . LEU A 1 88 ? -12.527 -3.130 14.773 1.00 97.31 88 LEU A C 1
ATOM 750 O O . LEU A 1 88 ? -11.598 -2.331 14.877 1.00 97.31 88 LEU A O 1
ATOM 754 N N . ILE A 1 89 ? -13.601 -3.075 15.568 1.00 96.56 89 ILE A N 1
ATOM 755 C CA . ILE A 1 89 ? -13.718 -2.121 16.683 1.00 96.56 89 ILE A CA 1
ATOM 756 C C . ILE A 1 89 ? -12.709 -2.472 17.779 1.00 96.56 89 ILE A C 1
ATOM 758 O O . ILE A 1 89 ? -12.055 -1.587 18.326 1.00 96.56 89 ILE A O 1
ATOM 762 N N . GLU A 1 90 ? -12.562 -3.759 18.091 1.00 97.31 90 GLU A N 1
ATOM 763 C CA . GLU A 1 90 ? -11.562 -4.217 19.052 1.00 97.31 90 GLU A CA 1
ATOM 764 C C . GLU A 1 90 ? -10.141 -3.887 18.578 1.00 97.31 90 GLU A C 1
ATOM 766 O O . GLU A 1 90 ? -9.339 -3.364 19.352 1.00 97.31 90 GLU A O 1
ATOM 771 N N . LEU A 1 91 ? -9.851 -4.110 17.294 1.00 96.44 91 LEU A N 1
ATOM 772 C CA . LEU A 1 91 ? -8.574 -3.775 16.676 1.00 96.44 91 LEU A CA 1
ATOM 773 C C . LEU A 1 91 ? -8.256 -2.278 16.801 1.00 96.44 91 LEU A C 1
ATOM 775 O O . LEU A 1 91 ? -7.117 -1.936 17.107 1.00 96.44 91 LEU A O 1
ATOM 779 N N . ASP A 1 92 ? -9.232 -1.381 16.624 1.00 96.25 92 ASP A N 1
ATOM 780 C CA . ASP A 1 92 ? -9.025 0.065 16.817 1.00 96.25 92 ASP A CA 1
ATOM 781 C C . ASP A 1 92 ? -8.530 0.386 18.238 1.00 96.25 92 ASP A C 1
ATOM 783 O O . ASP A 1 92 ? -7.540 1.104 18.402 1.00 96.25 92 ASP A O 1
ATOM 787 N N . VAL A 1 93 ? -9.144 -0.222 19.259 1.00 96.06 93 VAL A N 1
ATOM 788 C CA . VAL A 1 93 ? -8.751 -0.055 20.671 1.00 96.06 93 VAL A CA 1
ATOM 789 C C . VAL A 1 93 ? -7.376 -0.677 20.955 1.00 96.06 93 VAL A C 1
ATOM 791 O O . VAL A 1 93 ? -6.548 -0.094 21.665 1.00 96.06 93 VAL A O 1
ATOM 794 N N . GLN A 1 94 ? -7.094 -1.853 20.391 1.00 95.25 94 GLN A N 1
ATOM 795 C CA . GLN A 1 94 ? -5.798 -2.520 20.540 1.00 95.25 94 GLN A CA 1
ATOM 796 C C . GLN A 1 94 ? -4.667 -1.699 19.905 1.00 95.25 94 GLN A C 1
ATOM 798 O O . GLN A 1 94 ? -3.592 -1.563 20.492 1.00 95.25 94 GLN A O 1
ATOM 803 N N . LEU A 1 95 ? -4.910 -1.097 18.738 1.00 93.62 95 LEU A N 1
ATOM 804 C CA . LEU A 1 95 ? -3.938 -0.237 18.069 1.00 93.62 95 LEU A CA 1
ATOM 805 C C . LEU A 1 95 ? -3.689 1.064 18.840 1.00 93.62 95 LEU A C 1
ATOM 807 O O . LEU A 1 95 ? -2.549 1.519 18.884 1.00 93.62 95 LEU A O 1
ATOM 811 N N . GLU A 1 96 ? -4.700 1.651 19.489 1.00 92.88 96 GLU A N 1
ATOM 812 C CA . GLU A 1 96 ? -4.482 2.787 20.402 1.00 92.88 96 GLU A CA 1
ATOM 813 C C . GLU A 1 96 ? -3.576 2.420 21.575 1.00 92.88 96 GLU A C 1
ATOM 815 O O . GLU A 1 96 ? -2.661 3.171 21.914 1.00 92.88 96 GLU A O 1
ATOM 820 N N . THR A 1 97 ? -3.788 1.240 22.154 1.00 92.12 97 THR A N 1
ATOM 821 C CA . THR A 1 97 ? -2.930 0.725 23.227 1.00 92.12 97 THR A CA 1
ATOM 822 C C . THR A 1 97 ? -1.494 0.533 22.734 1.00 92.12 97 THR A C 1
ATOM 824 O O . THR A 1 97 ? -0.554 0.998 23.374 1.00 92.12 97 THR A O 1
ATOM 827 N N . CYS A 1 98 ? -1.320 -0.043 21.541 1.00 87.94 98 CYS A N 1
ATOM 828 C CA . CYS A 1 98 ? -0.010 -0.221 20.915 1.00 87.94 98 CYS A CA 1
ATOM 829 C C . CYS A 1 98 ? 0.739 1.111 20.740 1.00 87.94 98 CYS A C 1
ATOM 831 O O . CYS A 1 98 ? 1.921 1.192 21.063 1.00 87.94 98 CYS A O 1
ATOM 833 N N . ILE A 1 99 ? 0.051 2.179 20.317 1.00 87.88 99 ILE A N 1
ATOM 834 C CA . ILE A 1 99 ? 0.641 3.525 20.213 1.00 87.88 99 ILE A CA 1
ATOM 835 C C . ILE A 1 99 ? 1.162 4.010 21.573 1.00 87.88 99 ILE A C 1
ATOM 837 O O . ILE A 1 99 ? 2.271 4.540 21.660 1.00 87.88 99 ILE A O 1
ATOM 841 N N . ILE A 1 100 ? 0.373 3.843 22.639 1.00 88.56 100 ILE A N 1
ATOM 842 C CA . ILE A 1 100 ? 0.761 4.253 23.998 1.00 88.56 100 ILE A CA 1
ATOM 843 C C . ILE A 1 100 ? 2.014 3.493 24.451 1.00 88.56 100 ILE A C 1
ATOM 845 O O . ILE A 1 100 ? 2.949 4.098 24.988 1.00 88.56 100 ILE A O 1
ATOM 849 N N . ASP A 1 101 ? 2.059 2.187 24.197 1.00 86.31 101 ASP A N 1
ATOM 850 C CA . ASP A 1 101 ? 3.202 1.340 24.536 1.00 86.31 101 ASP A CA 1
ATOM 851 C C . ASP A 1 101 ? 4.452 1.734 23.734 1.00 86.31 101 ASP A C 1
ATOM 853 O O . ASP A 1 101 ? 5.542 1.862 24.296 1.00 86.31 101 ASP A O 1
ATOM 857 N N . MET A 1 102 ? 4.301 2.023 22.438 1.00 82.12 102 MET A N 1
ATOM 858 C CA . MET A 1 102 ? 5.385 2.484 21.565 1.00 82.12 102 MET A CA 1
ATOM 859 C C . MET A 1 102 ? 6.018 3.793 22.057 1.00 82.12 102 MET A C 1
ATOM 861 O O . MET A 1 102 ? 7.242 3.876 22.179 1.00 82.12 102 MET A O 1
ATOM 865 N N . TYR A 1 103 ? 5.208 4.797 22.408 1.00 80.56 103 TYR A N 1
ATOM 866 C CA . TYR A 1 103 ? 5.717 6.061 22.960 1.00 80.56 103 TYR A CA 1
ATOM 867 C C . TYR A 1 103 ? 6.308 5.912 24.361 1.00 80.56 103 TYR A C 1
ATOM 869 O O . TYR A 1 103 ? 7.143 6.717 24.782 1.00 80.56 103 TYR A O 1
ATOM 877 N N . SER A 1 104 ? 5.884 4.890 25.100 1.00 82.31 104 SER A N 1
ATOM 878 C CA . SER A 1 104 ? 6.508 4.557 26.374 1.00 82.31 104 SER A CA 1
ATOM 879 C C . SER A 1 104 ? 7.929 4.038 26.149 1.00 82.31 104 SER A C 1
ATOM 881 O O . SER A 1 104 ? 8.833 4.499 26.834 1.00 82.31 104 SER A O 1
ATOM 883 N N . ILE A 1 105 ? 8.164 3.179 25.148 1.00 70.31 105 ILE A N 1
ATOM 884 C CA . ILE A 1 105 ? 9.502 2.659 24.801 1.00 70.31 105 ILE A CA 1
ATOM 88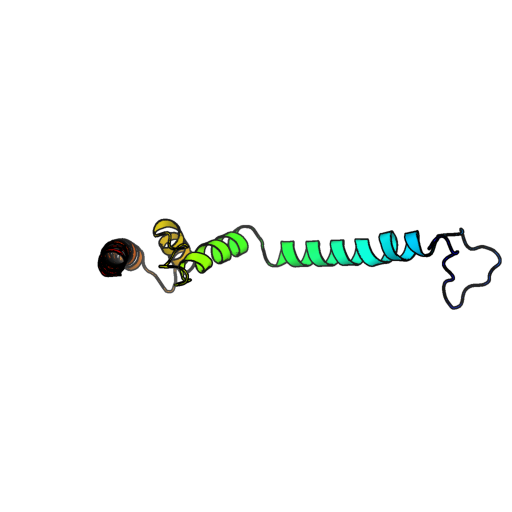5 C C . ILE A 1 105 ? 10.458 3.780 24.364 1.00 70.31 105 ILE A C 1
ATOM 887 O O . ILE A 1 105 ? 11.616 3.781 24.773 1.00 70.31 105 ILE A O 1
ATOM 891 N N . GLU A 1 106 ? 9.987 4.752 23.577 1.00 62.88 106 GLU A N 1
ATOM 892 C CA . GLU A 1 106 ? 10.808 5.896 23.146 1.00 62.88 106 GLU A CA 1
ATOM 893 C C . GLU A 1 106 ? 11.278 6.757 24.330 1.00 62.88 106 GLU A C 1
ATOM 895 O O . GLU A 1 106 ? 12.405 7.237 24.332 1.00 62.88 106 GLU A O 1
ATOM 900 N N . LYS A 1 107 ? 10.462 6.899 25.384 1.00 60.16 107 LYS A N 1
ATOM 901 C CA . LYS A 1 107 ? 10.847 7.629 26.606 1.00 60.16 107 LYS A CA 1
ATOM 902 C C . LYS A 1 107 ? 11.916 6.930 27.453 1.00 60.16 107 LYS A C 1
ATOM 904 O O . LYS A 1 107 ? 12.452 7.569 28.359 1.00 60.16 107 LYS A O 1
ATOM 909 N N . PHE A 1 108 ? 12.180 5.645 27.220 1.00 52.19 108 PHE A N 1
ATOM 910 C CA . PHE A 1 108 ? 13.139 4.850 27.996 1.00 52.19 108 PHE A CA 1
ATOM 911 C C . PHE A 1 108 ? 14.462 4.572 27.258 1.00 52.19 108 PHE A C 1
AT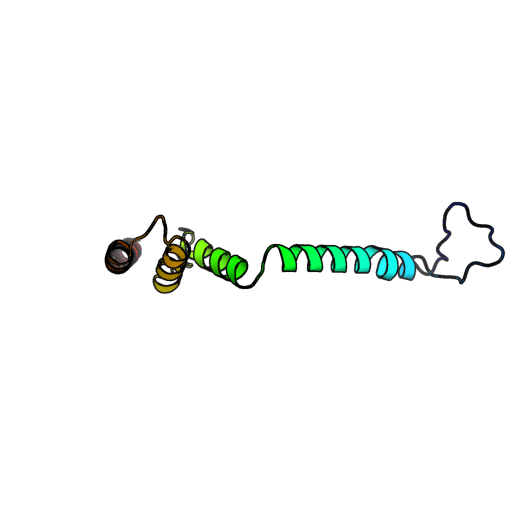OM 913 O O . PHE A 1 108 ? 15.322 3.904 27.834 1.00 52.19 108 PHE A O 1
ATOM 920 N N . ASN A 1 109 ? 14.637 5.094 26.038 1.00 50.59 109 ASN A N 1
ATOM 921 C CA . ASN A 1 109 ? 15.894 5.074 25.275 1.00 50.59 109 ASN A CA 1
ATOM 922 C C . ASN A 1 109 ? 16.559 6.455 25.262 1.00 50.59 109 ASN A C 1
ATOM 924 O O . ASN A 1 109 ? 17.808 6.488 25.189 1.00 50.59 109 ASN A O 1
#

Radius of gyration: 26.19 Å; chains: 1; bounding box: 43×21×79 Å

InterPro domains:
  IPR055298 AtLOH3-like [PTHR11697] (11-108)

Foldseek 3Di:
DQAFDDDPPDDPPDDPRDGPCCCCVPVNPVVVVVVVVVVCCVCCPPVNVLLVLLVLQVDPPPLSPSNDLVSVLVNVVVVCVVDDPVNSVVSSVVSVVVVVVSVVVVVVD